Protein AF-A0A352WTU9-F1 (afdb_monomer_lite)

Radius of gyration: 14.52 Å; chains: 1; bounding box: 34×23×37 Å

Structure (mmCIF, N/CA/C/O backbone):
data_AF-A0A352WTU9-F1
#
_entry.id   AF-A0A352WTU9-F1
#
loop_
_atom_site.group_PDB
_atom_site.id
_atom_site.type_symbol
_atom_site.label_atom_id
_atom_site.label_alt_id
_atom_site.label_comp_id
_atom_site.label_asym_id
_atom_site.label_entity_id
_atom_site.label_seq_id
_atom_site.pdbx_PDB_ins_code
_atom_site.Cartn_x
_atom_site.Cartn_y
_atom_site.Cartn_z
_atom_site.occupancy
_atom_site.B_iso_or_equiv
_atom_site.auth_seq_id
_atom_site.auth_comp_id
_atom_site.auth_asym_id
_atom_site.auth_atom_id
_atom_site.pdbx_PDB_model_num
ATOM 1 N N . VAL A 1 1 ? 15.466 -3.185 0.272 1.00 93.81 1 VAL A N 1
ATOM 2 C CA . VAL A 1 1 ? 15.514 -4.527 -0.362 1.00 93.81 1 VAL A CA 1
ATOM 3 C C . VAL A 1 1 ? 14.565 -4.602 -1.551 1.00 93.81 1 VAL A C 1
ATOM 5 O O . VAL A 1 1 ? 15.040 -4.875 -2.640 1.00 93.81 1 VAL A O 1
ATOM 8 N N . GLU A 1 2 ? 13.278 -4.281 -1.378 1.00 95.81 2 GLU A N 1
ATOM 9 C CA . GLU A 1 2 ? 12.243 -4.321 -2.434 1.00 95.81 2 GLU A CA 1
ATOM 10 C C . GLU A 1 2 ? 12.651 -3.683 -3.774 1.00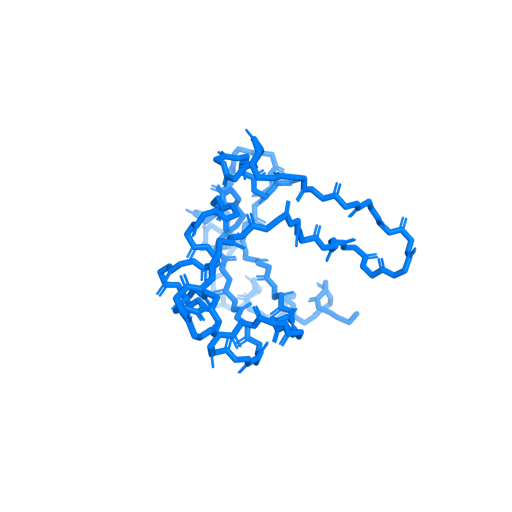 95.81 2 GLU A C 1
ATOM 12 O O . GLU A 1 2 ? 12.515 -4.318 -4.813 1.00 95.81 2 GLU A O 1
ATOM 17 N N . THR A 1 3 ? 13.256 -2.489 -3.759 1.00 96.38 3 THR A N 1
ATOM 18 C CA . THR A 1 3 ? 13.742 -1.817 -4.979 1.00 96.38 3 THR A CA 1
ATOM 19 C C . THR A 1 3 ? 14.642 -2.709 -5.838 1.00 96.38 3 THR A C 1
ATOM 21 O O . THR A 1 3 ? 14.484 -2.751 -7.052 1.00 96.38 3 THR A O 1
ATOM 24 N N . LEU A 1 4 ? 15.570 -3.444 -5.217 1.00 97.75 4 LEU A N 1
ATOM 25 C CA . LEU A 1 4 ? 16.469 -4.351 -5.933 1.00 97.75 4 LEU A CA 1
ATOM 26 C C . LEU A 1 4 ? 15.761 -5.649 -6.340 1.00 97.75 4 LEU A C 1
ATOM 28 O O . LEU A 1 4 ? 16.067 -6.202 -7.392 1.00 97.75 4 LEU A O 1
ATOM 32 N N . ALA A 1 5 ? 14.801 -6.123 -5.539 1.00 97.06 5 ALA A N 1
ATOM 33 C CA . ALA A 1 5 ? 14.038 -7.334 -5.840 1.00 97.06 5 ALA A CA 1
ATOM 34 C C . ALA A 1 5 ? 13.233 -7.201 -7.149 1.00 97.06 5 ALA A C 1
ATOM 36 O O . ALA A 1 5 ? 13.181 -8.146 -7.940 1.00 97.06 5 ALA A O 1
ATOM 37 N N . ASN A 1 6 ? 12.707 -6.003 -7.428 1.00 97.12 6 ASN A N 1
ATOM 38 C CA . ASN A 1 6 ? 11.945 -5.719 -8.647 1.00 97.12 6 ASN A CA 1
ATOM 39 C C . ASN A 1 6 ? 12.785 -5.778 -9.937 1.00 97.12 6 ASN A C 1
ATOM 41 O O . ASN A 1 6 ? 12.227 -6.024 -11.005 1.00 97.12 6 ASN A O 1
ATOM 45 N N . ILE A 1 7 ? 14.116 -5.622 -9.868 1.00 97.62 7 ILE A N 1
ATOM 46 C CA . ILE A 1 7 ? 14.994 -5.608 -11.056 1.00 97.62 7 ILE A CA 1
ATOM 47 C C . ILE A 1 7 ? 14.864 -6.906 -11.859 1.00 97.62 7 ILE A C 1
ATOM 49 O O . ILE A 1 7 ? 14.738 -6.868 -13.081 1.00 97.62 7 ILE A O 1
ATOM 53 N N . SER A 1 8 ? 14.861 -8.057 -11.180 1.00 97.62 8 SER A N 1
ATOM 54 C CA . SER A 1 8 ? 14.775 -9.359 -11.853 1.00 97.62 8 SER A CA 1
ATOM 55 C C . SER A 1 8 ? 13.469 -9.516 -12.636 1.00 97.62 8 SER A C 1
ATOM 57 O O . SER A 1 8 ? 13.490 -9.917 -13.796 1.00 97.62 8 SER A O 1
ATOM 59 N N . GLN A 1 9 ? 12.343 -9.126 -12.034 1.00 96.69 9 GLN A N 1
ATOM 60 C CA . GLN A 1 9 ? 11.022 -9.193 -12.658 1.00 96.69 9 GLN A CA 1
ATOM 61 C C . GLN A 1 9 ? 10.914 -8.249 -13.859 1.00 96.69 9 GLN A C 1
ATOM 63 O O . GLN A 1 9 ? 10.366 -8.633 -14.889 1.00 96.69 9 GLN A O 1
ATOM 68 N N . ILE A 1 10 ? 11.488 -7.046 -13.756 1.00 98.00 10 ILE A N 1
ATOM 69 C CA . ILE A 1 10 ? 11.519 -6.071 -14.854 1.00 98.00 10 ILE A CA 1
ATOM 70 C C . ILE A 1 10 ? 12.349 -6.595 -16.033 1.00 98.00 10 ILE A C 1
ATOM 72 O O . ILE A 1 10 ? 11.908 -6.497 -17.174 1.00 98.00 10 ILE A O 1
ATOM 76 N N . ILE A 1 11 ? 13.522 -7.187 -15.782 1.00 98.19 11 ILE A N 1
ATOM 77 C CA . ILE A 1 11 ? 14.370 -7.750 -16.848 1.00 98.19 11 ILE A CA 1
ATOM 78 C C . ILE A 1 11 ? 13.683 -8.941 -17.528 1.00 98.19 11 ILE A C 1
ATOM 80 O O . ILE A 1 11 ? 13.729 -9.057 -18.750 1.00 98.19 11 ILE A O 1
ATOM 84 N N . LEU A 1 12 ? 13.044 -9.823 -16.753 1.00 98.31 12 LEU A N 1
ATOM 85 C CA . LEU A 1 12 ? 12.426 -11.045 -17.276 1.00 98.31 12 LEU A CA 1
ATOM 86 C C . LEU A 1 12 ? 11.119 -10.796 -18.037 1.00 98.31 12 LEU A C 1
ATOM 88 O O . LEU A 1 12 ? 10.797 -11.553 -18.951 1.00 98.31 12 LEU A O 1
ATOM 92 N N . HIS A 1 13 ? 10.352 -9.772 -17.657 1.00 97.38 13 HIS A N 1
ATOM 93 C CA . HIS A 1 13 ? 9.007 -9.538 -18.194 1.00 97.38 13 HIS A CA 1
ATOM 94 C C . HIS A 1 13 ? 8.839 -8.217 -18.952 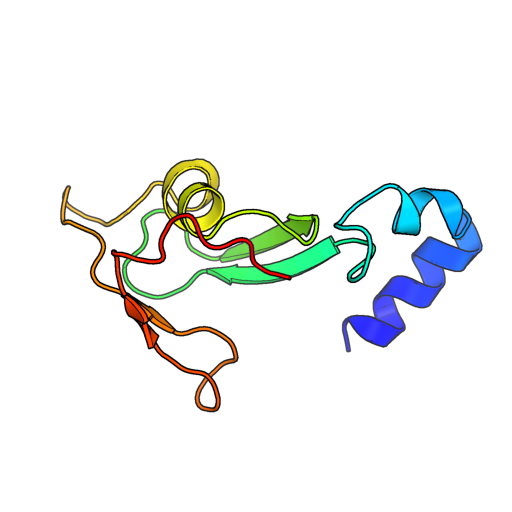1.00 97.38 13 HIS A C 1
ATOM 96 O O . HIS A 1 13 ? 7.745 -7.947 -19.447 1.00 97.38 13 HIS A O 1
ATOM 102 N N . GLY A 1 14 ? 9.905 -7.426 -19.064 1.00 97.75 14 GLY A N 1
ATOM 103 C CA . GLY A 1 14 ? 9.898 -6.118 -19.708 1.00 97.75 14 GLY A CA 1
ATOM 104 C C . GLY A 1 14 ? 9.400 -4.994 -18.786 1.00 97.75 14 GLY A C 1
ATOM 105 O O . GLY A 1 14 ? 8.559 -5.216 -17.903 1.00 97.75 14 GLY A O 1
ATOM 106 N N . PRO A 1 15 ? 9.901 -3.758 -18.971 1.00 97.31 15 PRO A N 1
ATOM 107 C CA . PRO A 1 15 ? 9.484 -2.605 -18.175 1.00 97.31 15 PRO A CA 1
ATOM 108 C C . PRO A 1 15 ? 8.020 -2.212 -18.407 1.00 97.31 15 PRO A C 1
ATOM 110 O O . PRO A 1 15 ? 7.398 -1.637 -17.513 1.00 97.31 15 PRO A O 1
ATOM 113 N N . GLU A 1 16 ? 7.435 -2.538 -19.559 1.00 97.62 16 GLU A N 1
ATOM 114 C CA . GLU A 1 16 ? 6.043 -2.225 -19.897 1.00 97.62 16 GLU A CA 1
ATOM 115 C C . GLU A 1 16 ? 5.080 -2.890 -18.912 1.00 97.62 16 GLU A C 1
ATOM 117 O O . GLU A 1 16 ? 4.130 -2.258 -18.460 1.00 97.62 16 GLU A O 1
ATOM 122 N N . ARG A 1 17 ? 5.364 -4.133 -18.499 1.00 95.88 17 ARG A N 1
ATOM 123 C CA . ARG A 1 17 ? 4.550 -4.847 -17.505 1.00 95.88 17 ARG A CA 1
ATOM 124 C C . ARG A 1 17 ? 4.592 -4.173 -16.136 1.00 95.88 17 ARG A C 1
ATOM 126 O O . ARG A 1 17 ? 3.578 -4.103 -15.451 1.00 95.88 17 ARG A O 1
ATOM 133 N N . PHE A 1 18 ? 5.763 -3.708 -15.705 1.00 96.56 18 PHE A N 1
ATOM 134 C CA . PHE A 1 18 ? 5.891 -3.023 -14.417 1.00 96.56 18 PHE A CA 1
ATOM 135 C C . PHE A 1 18 ? 5.215 -1.647 -14.465 1.00 96.56 18 PHE A C 1
ATOM 137 O O . PHE A 1 18 ? 4.509 -1.261 -13.540 1.00 96.56 18 PHE A O 1
ATOM 144 N N . THR A 1 19 ? 5.377 -0.924 -15.574 1.00 97.00 19 THR A N 1
ATOM 145 C CA . THR A 1 19 ? 4.851 0.438 -15.754 1.00 97.00 19 THR A CA 1
ATOM 146 C C . THR A 1 19 ? 3.379 0.508 -16.169 1.00 97.00 19 THR A C 1
ATOM 148 O O . THR A 1 19 ? 2.780 1.583 -16.078 1.00 97.00 19 THR A O 1
ATOM 151 N N . SER A 1 20 ? 2.768 -0.615 -16.564 1.00 96.50 20 SER A N 1
ATOM 152 C CA . SER A 1 20 ? 1.320 -0.714 -16.784 1.00 96.50 20 SER A CA 1
ATOM 153 C C . SER A 1 20 ? 0.512 -0.728 -15.484 1.00 96.50 20 SER A C 1
ATOM 155 O O . SER A 1 20 ? -0.708 -0.608 -15.528 1.00 96.50 20 SER A O 1
ATOM 157 N N . MET A 1 21 ? 1.174 -0.898 -14.336 1.00 96.19 21 MET A N 1
ATOM 158 C CA . MET A 1 21 ? 0.581 -0.796 -13.001 1.00 96.19 21 MET A CA 1
ATOM 159 C C . MET A 1 21 ? 0.995 0.522 -12.338 1.00 96.19 21 MET A C 1
ATOM 161 O O . MET A 1 21 ? 2.052 1.079 -12.650 1.00 96.19 21 MET A O 1
ATOM 165 N N . GLY A 1 22 ? 0.196 0.988 -11.382 1.00 95.81 22 GLY A N 1
ATOM 166 C CA . GLY A 1 22 ? 0.469 2.224 -10.654 1.00 95.81 22 GLY A CA 1
ATOM 167 C C . GLY A 1 22 ? -0.144 3.470 -11.298 1.00 95.81 22 GLY A C 1
ATOM 168 O O . GLY A 1 22 ? -0.990 3.383 -12.191 1.00 95.81 22 GLY A O 1
ATOM 169 N N . THR A 1 23 ? 0.302 4.641 -10.854 1.00 96.06 23 THR A N 1
ATOM 170 C CA . THR A 1 23 ? -0.142 5.947 -11.361 1.00 96.06 23 THR A CA 1
ATOM 171 C C . THR A 1 23 ? 0.747 6.424 -12.514 1.00 96.06 23 THR A C 1
ATOM 173 O O . THR A 1 23 ? 1.597 5.695 -13.024 1.00 96.06 23 THR A O 1
ATOM 176 N N . GLU A 1 24 ? 0.568 7.657 -12.991 1.00 94.56 24 GLU A N 1
ATOM 177 C CA . GLU A 1 24 ? 1.488 8.246 -13.971 1.00 94.56 24 GLU A CA 1
ATOM 178 C C . GLU A 1 24 ? 2.905 8.417 -13.397 1.00 94.56 24 GLU A C 1
ATOM 180 O O . GLU A 1 24 ? 3.880 8.141 -14.097 1.00 94.56 24 GLU A O 1
ATOM 185 N N . LYS A 1 25 ? 3.018 8.828 -12.127 1.00 95.62 25 LYS A N 1
ATOM 186 C CA . LYS A 1 25 ? 4.291 9.205 -11.496 1.00 95.62 25 LYS A CA 1
ATOM 187 C C . LYS A 1 25 ? 4.916 8.086 -10.668 1.00 95.62 25 LYS A C 1
ATOM 189 O O . LYS A 1 25 ? 6.140 7.964 -10.696 1.00 95.62 25 LYS A O 1
ATOM 194 N N . SER A 1 26 ? 4.116 7.241 -10.019 1.00 96.75 26 SER A N 1
ATOM 195 C CA . SER A 1 26 ? 4.622 6.076 -9.287 1.00 96.75 26 SER A CA 1
ATOM 196 C C . SER A 1 26 ? 4.157 4.790 -9.957 1.00 96.75 26 SER A C 1
ATOM 198 O O . SER A 1 26 ? 3.009 4.360 -9.857 1.00 96.75 26 SER A O 1
ATOM 200 N N . LYS A 1 27 ? 5.092 4.181 -10.685 1.00 97.06 27 LYS A N 1
ATOM 201 C CA . LYS A 1 27 ? 4.888 2.960 -11.464 1.00 97.06 27 LYS A CA 1
ATOM 202 C C . LYS A 1 27 ? 5.087 1.704 -10.627 1.00 97.06 27 LYS A C 1
ATOM 204 O O . LYS A 1 27 ? 5.947 1.665 -9.749 1.00 97.06 27 LYS A O 1
ATOM 209 N N . GLY A 1 28 ? 4.354 0.657 -10.987 1.00 96.88 28 GLY A N 1
ATOM 210 C CA . GLY A 1 28 ? 4.482 -0.670 -10.405 1.00 96.88 28 GLY A CA 1
ATOM 211 C C . GLY A 1 28 ? 3.656 -0.875 -9.144 1.00 96.88 28 GLY A C 1
ATOM 212 O O . GLY A 1 28 ? 2.612 -0.252 -8.928 1.00 96.88 28 GLY A O 1
ATOM 213 N N . THR A 1 29 ? 4.126 -1.816 -8.339 1.00 96.94 29 THR A N 1
ATOM 214 C CA . THR A 1 29 ? 3.497 -2.258 -7.099 1.00 96.94 29 THR A CA 1
ATOM 215 C C . THR A 1 29 ? 4.338 -1.869 -5.894 1.00 96.94 29 THR A C 1
ATOM 217 O O . THR A 1 29 ? 5.524 -1.539 -6.000 1.00 96.94 29 THR A O 1
ATOM 220 N N . LYS A 1 30 ? 3.701 -1.920 -4.729 1.00 95.06 30 LYS A N 1
ATOM 221 C CA . LYS A 1 30 ? 4.333 -1.697 -3.441 1.00 95.06 30 LYS A CA 1
ATOM 222 C C . LYS A 1 30 ? 3.853 -2.731 -2.439 1.00 95.06 30 LYS A C 1
ATOM 224 O O . LYS A 1 30 ? 2.657 -3.008 -2.341 1.00 95.06 30 LYS A O 1
ATOM 229 N N . VAL A 1 31 ? 4.795 -3.274 -1.673 1.00 95.50 31 VAL A N 1
ATOM 230 C CA . VAL A 1 31 ? 4.498 -4.183 -0.565 1.00 95.50 31 VAL A CA 1
ATOM 231 C C . VAL A 1 31 ? 4.281 -3.388 0.724 1.00 95.50 31 VAL A C 1
ATOM 233 O O . VAL A 1 31 ? 5.163 -2.652 1.176 1.00 95.50 31 VAL A O 1
ATOM 236 N N . PHE A 1 32 ? 3.121 -3.572 1.350 1.00 93.44 32 PHE A N 1
ATOM 237 C CA . PHE A 1 32 ? 2.773 -3.008 2.652 1.00 93.44 32 PHE A CA 1
ATOM 238 C C . PHE A 1 32 ? 2.640 -4.100 3.707 1.00 93.44 32 PHE A C 1
ATOM 240 O O . PHE A 1 32 ? 2.073 -5.163 3.465 1.00 93.44 32 PHE A O 1
ATOM 247 N N . ALA A 1 33 ? 3.119 -3.801 4.913 1.00 95.31 33 ALA A N 1
ATOM 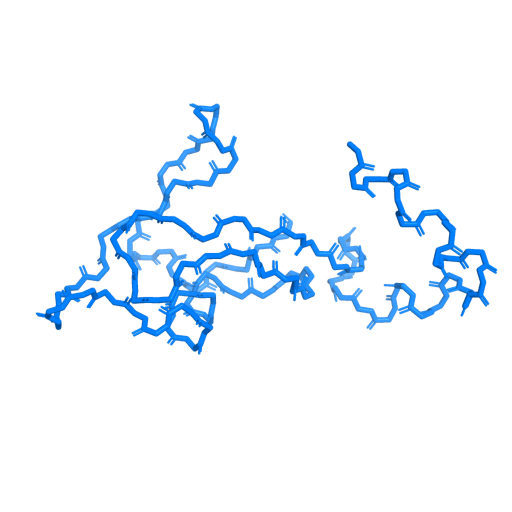248 C CA . ALA A 1 33 ? 2.822 -4.592 6.096 1.00 95.31 33 ALA A CA 1
ATOM 249 C C . ALA A 1 33 ? 1.559 -4.049 6.772 1.00 95.31 33 ALA A C 1
ATOM 251 O O . ALA A 1 33 ? 1.566 -2.945 7.321 1.00 95.31 33 ALA A O 1
ATOM 252 N N . LEU A 1 34 ? 0.484 -4.834 6.748 1.00 95.94 34 LEU A N 1
ATOM 253 C CA . LEU A 1 34 ? -0.740 -4.562 7.490 1.00 95.94 34 LEU A CA 1
ATOM 254 C C . LEU A 1 34 ? -0.623 -5.152 8.890 1.00 95.94 34 LEU A C 1
ATOM 256 O O . LEU A 1 34 ? -0.572 -6.368 9.083 1.00 95.94 34 LEU A O 1
ATOM 260 N N . GLY A 1 35 ? -0.586 -4.267 9.879 1.00 94.94 35 GLY A N 1
ATOM 261 C CA . GLY A 1 35 ? -0.490 -4.622 11.287 1.00 94.94 35 GLY A CA 1
ATOM 262 C C . GLY A 1 35 ? -1.389 -3.756 12.163 1.00 94.94 35 GLY A C 1
ATOM 263 O O . GLY A 1 35 ? -2.027 -2.806 11.710 1.00 94.94 35 GLY A O 1
ATOM 264 N N . GLY A 1 36 ? -1.423 -4.076 13.455 1.00 95.19 36 GLY A N 1
ATOM 265 C CA . GLY A 1 36 ? -2.209 -3.335 14.437 1.00 95.19 36 GLY A CA 1
ATOM 266 C C . GLY A 1 36 ? -3.663 -3.800 14.515 1.00 95.19 36 GLY A C 1
ATOM 267 O O . GLY A 1 36 ? -3.940 -4.992 14.606 1.00 95.19 36 GLY A O 1
ATOM 268 N N . LYS A 1 37 ? -4.600 -2.848 14.571 1.00 96.81 37 LYS A N 1
ATOM 269 C CA . LYS A 1 37 ? -6.029 -3.108 14.825 1.00 96.81 37 LYS A CA 1
ATOM 270 C C . LYS A 1 37 ? -6.799 -3.281 13.512 1.00 96.81 37 LYS A C 1
ATOM 272 O O . LYS A 1 37 ? -7.631 -2.442 13.180 1.00 96.81 37 LYS A O 1
ATOM 277 N N . ILE A 1 38 ? -6.516 -4.366 12.802 1.00 97.25 38 ILE A N 1
ATOM 278 C CA . ILE A 1 38 ? -7.117 -4.730 11.511 1.00 97.25 38 ILE A CA 1
ATOM 279 C C . ILE A 1 38 ? -7.454 -6.231 11.509 1.00 97.25 38 ILE A C 1
ATOM 281 O O . ILE A 1 38 ? -6.798 -6.981 12.232 1.00 97.25 38 ILE A O 1
ATOM 285 N N . LEU A 1 39 ? -8.500 -6.668 10.794 1.00 97.50 39 LEU A N 1
ATOM 286 C CA . LEU A 1 39 ? -8.928 -8.079 10.814 1.00 97.50 39 LEU A CA 1
ATOM 287 C C . LEU A 1 39 ? -7.909 -9.006 10.148 1.00 97.50 39 LEU A C 1
ATOM 289 O O . LEU A 1 39 ? -7.566 -10.043 10.714 1.00 97.50 39 LEU A O 1
ATOM 293 N N . HIS A 1 40 ? -7.419 -8.632 8.968 1.00 96.94 40 HIS A N 1
ATOM 294 C CA . HIS A 1 40 ? -6.434 -9.404 8.218 1.00 96.94 40 HIS A CA 1
ATOM 295 C C . HIS A 1 40 ? -5.076 -8.705 8.290 1.00 96.94 40 HIS A C 1
ATOM 297 O O . HIS A 1 40 ? -4.847 -7.678 7.651 1.00 96.94 40 HIS A O 1
ATOM 303 N N . THR A 1 41 ? -4.173 -9.252 9.102 1.00 97.31 41 THR A N 1
ATOM 304 C CA . THR A 1 41 ? -2.779 -8.803 9.182 1.00 97.31 41 THR A CA 1
ATOM 305 C C . THR A 1 41 ? -1.903 -9.612 8.233 1.00 97.31 41 THR A C 1
ATOM 307 O O . THR A 1 41 ? -2.185 -10.774 7.940 1.00 97.31 41 THR A O 1
ATOM 310 N N . GLY A 1 42 ? -0.818 -9.010 7.752 1.00 96.62 42 GLY A N 1
ATOM 311 C CA . GLY A 1 42 ? 0.107 -9.685 6.846 1.00 96.62 42 GLY A CA 1
ATOM 312 C C . GLY A 1 42 ? 0.844 -8.732 5.920 1.00 96.62 42 GLY A C 1
ATOM 313 O O . GLY A 1 42 ? 0.939 -7.534 6.181 1.00 96.62 42 GLY A O 1
ATOM 314 N N . LEU A 1 43 ? 1.378 -9.289 4.836 1.00 96.31 43 LEU A N 1
ATOM 315 C CA . LEU A 1 43 ? 1.967 -8.529 3.740 1.00 96.31 43 LEU A CA 1
ATOM 316 C C . LEU A 1 43 ? 0.991 -8.503 2.571 1.00 96.31 43 LEU A C 1
ATOM 318 O O . LEU A 1 43 ? 0.439 -9.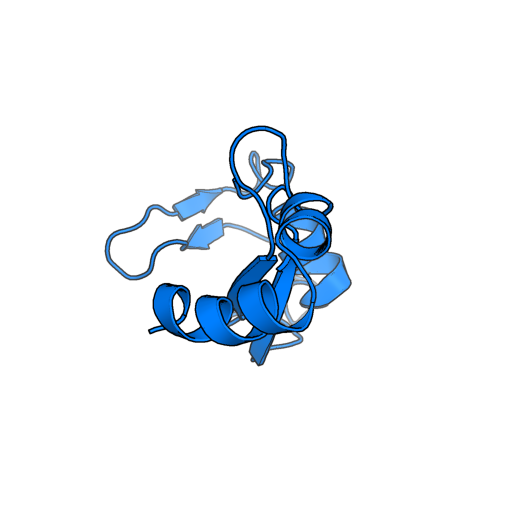538 2.204 1.00 96.31 43 LEU A O 1
ATOM 322 N N . VAL A 1 44 ? 0.808 -7.324 1.990 1.00 95.31 44 VAL A N 1
ATOM 323 C CA . VAL A 1 44 ? -0.032 -7.122 0.810 1.00 95.31 44 VAL A CA 1
ATOM 324 C C . VAL A 1 44 ? 0.786 -6.403 -0.244 1.00 95.31 44 VAL A C 1
ATOM 326 O O . VAL A 1 44 ? 1.443 -5.408 0.052 1.00 95.31 44 VAL A O 1
ATOM 329 N N . GLU A 1 45 ? 0.776 -6.922 -1.464 1.00 96.44 45 GLU A N 1
ATOM 330 C CA . GLU A 1 45 ? 1.355 -6.251 -2.621 1.00 96.44 45 GLU A CA 1
ATOM 331 C C . GLU A 1 45 ? 0.218 -5.653 -3.439 1.00 96.44 45 GLU A C 1
ATOM 333 O O . GLU A 1 45 ? -0.698 -6.366 -3.849 1.00 96.44 45 GLU A O 1
ATOM 338 N N . ILE A 1 46 ? 0.257 -4.339 -3.633 1.00 96.00 46 ILE A N 1
ATOM 339 C CA . ILE A 1 46 ? -0.806 -3.594 -4.309 1.00 96.00 46 ILE A CA 1
ATOM 340 C C . ILE A 1 46 ? -0.212 -2.655 -5.359 1.00 96.00 46 ILE A C 1
ATOM 342 O O . ILE A 1 46 ? 0.925 -2.204 -5.195 1.00 96.00 46 ILE A O 1
ATOM 346 N N . PRO A 1 47 ? -0.953 -2.320 -6.427 1.00 96.88 47 PRO A N 1
ATOM 347 C CA . PRO A 1 47 ? -0.558 -1.252 -7.335 1.00 96.88 47 PRO A CA 1
ATOM 348 C C . PRO A 1 47 ? -0.448 0.086 -6.596 1.00 96.88 47 PRO A C 1
ATOM 350 O O . PRO A 1 47 ? -1.272 0.397 -5.729 1.00 96.88 47 PRO A O 1
ATOM 353 N N . MET A 1 48 ? 0.537 0.900 -6.971 1.00 97.25 48 MET A N 1
ATOM 354 C CA . MET A 1 48 ? 0.578 2.300 -6.538 1.00 97.25 48 MET A CA 1
ATOM 355 C C . MET A 1 48 ? -0.716 3.028 -6.943 1.00 97.25 48 MET A C 1
ATOM 357 O O . MET A 1 48 ? -1.341 2.704 -7.953 1.00 97.25 48 MET A O 1
ATOM 361 N N . GLY A 1 49 ? -1.151 3.986 -6.134 1.00 96.50 49 GLY A N 1
ATOM 362 C CA . GLY A 1 49 ? -2.422 4.691 -6.303 1.00 96.50 49 GLY A CA 1
ATOM 363 C C . GLY A 1 49 ? -3.635 4.014 -5.655 1.00 96.50 49 GLY A C 1
ATOM 364 O O . GLY A 1 49 ? -4.689 4.641 -5.588 1.00 96.50 49 GLY A O 1
ATOM 365 N N . THR A 1 50 ? -3.505 2.789 -5.129 1.00 97.12 50 THR A N 1
ATOM 366 C CA . THR A 1 50 ? -4.569 2.151 -4.328 1.00 97.12 50 THR A CA 1
ATOM 367 C C . THR A 1 50 ? -4.897 3.024 -3.112 1.00 97.12 50 THR A C 1
ATOM 369 O O . THR A 1 50 ? -3.991 3.516 -2.431 1.00 97.12 50 THR A O 1
ATOM 372 N N . THR A 1 51 ? -6.181 3.236 -2.822 1.00 97.44 51 THR A N 1
ATOM 373 C CA . THR A 1 51 ? -6.606 4.102 -1.713 1.00 97.44 51 THR A CA 1
ATOM 374 C C . THR A 1 51 ? -6.416 3.434 -0.356 1.00 97.44 51 THR A C 1
ATOM 376 O O . THR A 1 51 ? -6.489 2.209 -0.212 1.00 97.44 51 THR A O 1
ATOM 379 N N . LEU A 1 52 ? -6.244 4.244 0.691 1.00 96.19 52 LEU A N 1
ATOM 380 C CA . LEU A 1 52 ? -6.191 3.723 2.058 1.00 96.19 52 LEU A CA 1
ATOM 381 C C . LEU A 1 52 ? -7.481 2.969 2.432 1.00 96.19 52 LEU A C 1
ATOM 383 O O . LEU A 1 52 ? -7.425 1.985 3.168 1.00 96.19 52 LEU A O 1
ATOM 387 N N . ARG A 1 53 ? -8.641 3.380 1.908 1.00 97.50 53 ARG A N 1
ATOM 388 C CA . ARG A 1 53 ? -9.923 2.699 2.112 1.00 97.50 53 ARG A CA 1
ATOM 389 C C . ARG A 1 53 ? -9.894 1.272 1.586 1.00 97.50 53 ARG A C 1
ATOM 391 O O . ARG A 1 53 ? -10.268 0.371 2.334 1.00 97.50 53 ARG A O 1
ATOM 398 N N . GLU A 1 54 ? -9.447 1.071 0.350 1.00 97.81 54 GLU A N 1
ATOM 399 C CA . GLU A 1 54 ? -9.348 -0.261 -0.258 1.00 97.81 54 GLU A CA 1
ATOM 400 C C . GLU A 1 54 ? -8.407 -1.157 0.550 1.00 97.81 54 GLU A C 1
ATOM 402 O O . GLU A 1 54 ? -8.754 -2.283 0.905 1.00 97.81 54 GLU A O 1
ATOM 407 N N . ILE A 1 55 ? -7.253 -0.620 0.949 1.00 96.69 55 ILE A N 1
ATOM 408 C CA . ILE A 1 55 ? -6.282 -1.348 1.771 1.00 96.69 55 ILE A CA 1
ATOM 409 C C . ILE A 1 55 ? -6.896 -1.772 3.111 1.00 96.69 55 ILE A C 1
ATOM 411 O O . ILE A 1 55 ? -6.732 -2.915 3.540 1.00 96.69 55 ILE A O 1
ATOM 415 N N . ILE A 1 56 ? -7.600 -0.867 3.794 1.00 96.75 56 ILE A N 1
ATOM 416 C CA . ILE A 1 56 ? -8.128 -1.130 5.135 1.00 96.75 56 ILE A CA 1
ATOM 417 C C . ILE A 1 56 ? -9.351 -2.045 5.102 1.00 96.75 56 ILE A C 1
ATOM 419 O O . ILE A 1 56 ? -9.422 -2.974 5.907 1.00 96.75 56 ILE A O 1
ATOM 423 N N . TYR A 1 57 ? -10.322 -1.777 4.229 1.00 97.38 57 TYR A N 1
ATOM 424 C CA . TYR A 1 57 ? -11.627 -2.438 4.269 1.00 97.38 57 TYR A CA 1
ATOM 425 C C . TYR A 1 57 ? -11.736 -3.614 3.302 1.00 97.38 57 TYR A C 1
ATOM 427 O O . TYR A 1 57 ? -12.197 -4.670 3.727 1.00 97.38 57 TYR A O 1
ATOM 435 N N . GLU A 1 58 ? -11.270 -3.472 2.060 1.00 96.88 58 GLU A N 1
ATOM 436 C CA . GLU A 1 58 ? -11.388 -4.535 1.053 1.00 96.88 58 GLU A CA 1
ATOM 437 C C . GLU A 1 58 ? -10.330 -5.622 1.274 1.00 96.88 58 GLU A C 1
ATOM 439 O O . GLU A 1 58 ? -10.640 -6.811 1.278 1.00 96.88 58 GLU A O 1
ATOM 444 N N . ILE A 1 59 ? -9.080 -5.223 1.532 1.00 96.56 59 ILE A N 1
ATOM 445 C CA . ILE A 1 59 ? -7.970 -6.166 1.737 1.00 96.56 59 ILE A CA 1
ATOM 446 C C . ILE A 1 59 ? -7.857 -6.557 3.218 1.00 96.56 59 ILE A C 1
ATOM 448 O O . ILE A 1 59 ? -7.857 -7.736 3.580 1.00 96.56 59 ILE A O 1
ATOM 452 N N . GLY A 1 60 ? -7.792 -5.558 4.099 1.00 96.81 60 GLY A N 1
ATOM 453 C CA . GLY A 1 60 ? -7.606 -5.752 5.535 1.00 96.81 60 GLY A CA 1
ATOM 454 C C . GLY A 1 60 ? -8.844 -6.228 6.303 1.00 96.81 60 GLY A C 1
ATOM 455 O O . GLY A 1 60 ? -8.738 -6.543 7.488 1.00 96.81 60 GLY A O 1
ATOM 456 N N . GLY A 1 61 ? -10.021 -6.270 5.671 1.00 97.12 61 GLY A N 1
ATOM 457 C CA . GLY A 1 61 ? -11.282 -6.676 6.306 1.00 97.12 61 GLY A CA 1
ATOM 458 C C . GLY A 1 61 ? -11.841 -5.667 7.321 1.00 97.12 61 GLY A C 1
ATOM 459 O O . GLY A 1 61 ? -12.826 -5.940 8.003 1.00 97.12 61 GLY A O 1
ATOM 460 N N . GLY A 1 62 ? -11.240 -4.485 7.449 1.00 97.19 62 GLY A N 1
ATOM 461 C CA . GLY A 1 62 ? -11.679 -3.439 8.364 1.00 97.19 62 GLY A CA 1
ATOM 462 C C . GLY A 1 62 ? -11.217 -3.638 9.810 1.00 97.19 62 GLY A C 1
ATOM 463 O O . GLY A 1 62 ? -10.243 -4.331 10.111 1.00 97.19 62 GLY A O 1
ATOM 464 N N . ILE A 1 63 ? -11.893 -2.949 10.732 1.00 98.00 63 ILE A N 1
ATOM 465 C CA . ILE A 1 63 ? -11.444 -2.820 12.123 1.00 98.00 63 ILE A CA 1
ATOM 466 C C . ILE A 1 63 ? -12.128 -3.866 13.018 1.00 98.00 63 ILE A C 1
ATOM 468 O O . ILE A 1 63 ? -13.359 -3.968 13.005 1.00 98.00 63 ILE A O 1
ATOM 472 N N . PRO A 1 64 ? -11.372 -4.594 13.866 1.00 97.12 64 PRO A N 1
ATOM 473 C CA . PRO A 1 64 ? -11.924 -5.621 14.739 1.00 97.12 64 PRO A CA 1
ATOM 474 C C . PRO A 1 64 ? -13.069 -5.123 15.626 1.00 97.12 64 PRO A C 1
ATOM 476 O O . PRO A 1 64 ? -13.022 -4.017 16.178 1.00 97.12 6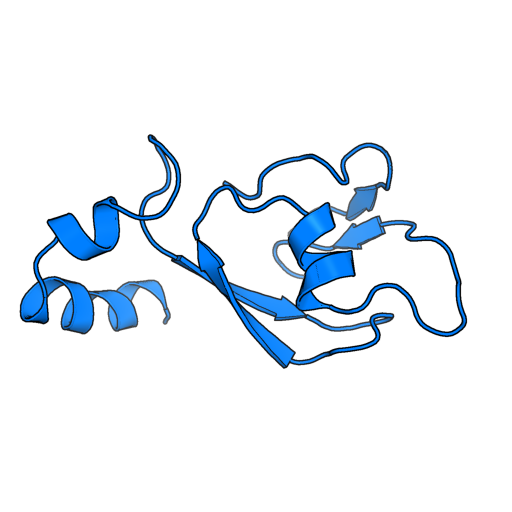4 PRO A O 1
ATOM 479 N N . ASN A 1 65 ? -14.054 -5.999 15.847 1.00 96.62 65 ASN A N 1
ATOM 480 C CA . ASN A 1 65 ? -15.243 -5.755 16.676 1.00 96.62 65 ASN A CA 1
ATOM 481 C C . ASN A 1 65 ? -16.165 -4.637 16.153 1.00 96.62 65 ASN A C 1
ATOM 483 O O . ASN A 1 65 ? -16.788 -3.938 16.951 1.00 96.62 65 ASN A O 1
ATOM 487 N N . GLY A 1 66 ? -16.215 -4.414 14.835 1.00 92.75 66 GLY A N 1
ATOM 488 C CA . GLY A 1 66 ? -17.104 -3.415 14.225 1.00 92.75 66 GLY A CA 1
ATOM 489 C C . GLY A 1 66 ? -16.785 -1.971 14.626 1.00 92.75 66 GLY A C 1
ATOM 490 O O . GLY A 1 66 ? -17.647 -1.094 14.561 1.00 92.75 66 GLY A O 1
ATOM 491 N N . LYS A 1 67 ? -15.558 -1.710 15.092 1.00 97.12 67 LYS A N 1
ATOM 492 C CA . LYS A 1 67 ? -15.122 -0.358 15.453 1.00 97.12 67 LYS A CA 1
ATOM 493 C C . LYS A 1 67 ? -14.900 0.488 14.199 1.00 97.12 67 LYS A C 1
ATOM 495 O O . LYS A 1 67 ? -14.754 -0.018 13.093 1.00 97.12 67 LYS A O 1
ATOM 500 N N . LYS A 1 68 ? -14.846 1.806 14.381 1.00 96.31 68 LYS A N 1
ATOM 501 C CA . LYS A 1 68 ? -14.546 2.746 13.295 1.00 96.31 68 LYS A CA 1
ATOM 502 C C . LYS A 1 68 ? -13.039 2.917 13.128 1.00 96.31 68 LYS A C 1
ATOM 504 O O . LYS A 1 68 ? -12.304 2.950 14.119 1.00 96.31 68 LYS A O 1
ATOM 509 N N . PHE A 1 69 ? -12.593 3.075 11.885 1.00 97.50 69 PHE A N 1
ATOM 510 C CA . PHE A 1 69 ? -11.233 3.513 11.588 1.00 97.50 69 PHE A CA 1
ATOM 511 C C . PHE A 1 69 ? -10.987 4.904 12.184 1.00 97.50 69 PHE A C 1
ATOM 513 O O . PHE A 1 69 ? -11.841 5.785 12.089 1.00 97.50 69 PHE A O 1
ATOM 520 N N . LYS A 1 70 ? -9.822 5.089 12.814 1.00 96.94 70 LYS A N 1
ATOM 521 C CA . LYS A 1 70 ? -9.408 6.373 13.399 1.00 96.94 70 LYS A CA 1
ATOM 522 C C . LYS A 1 70 ? -8.244 6.981 12.630 1.00 96.94 70 LYS A C 1
ATOM 524 O O . LYS A 1 70 ? -8.323 8.138 12.231 1.00 96.94 70 LYS A O 1
ATOM 529 N N . ALA A 1 71 ? -7.174 6.208 12.475 1.00 96.56 71 ALA A N 1
ATOM 530 C CA . ALA A 1 71 ? -5.994 6.592 11.723 1.00 96.56 71 ALA A CA 1
ATOM 531 C C . ALA A 1 71 ? -5.154 5.360 11.364 1.00 96.56 71 ALA A C 1
ATOM 533 O O . ALA A 1 71 ? -5.223 4.342 12.061 1.00 96.56 71 ALA A O 1
ATOM 534 N N . ALA A 1 72 ? -4.328 5.495 10.330 1.00 95.62 72 ALA A N 1
ATOM 535 C CA . ALA A 1 72 ? -3.253 4.568 9.993 1.00 95.62 72 ALA A CA 1
ATOM 536 C C . ALA A 1 72 ? -1.915 5.303 10.079 1.00 95.62 72 ALA A C 1
ATOM 538 O O . ALA A 1 72 ? -1.811 6.435 9.615 1.00 95.62 72 ALA A O 1
ATOM 539 N N . GLN A 1 73 ? -0.894 4.668 10.650 1.00 94.88 73 GLN A N 1
ATOM 540 C CA . GLN A 1 73 ? 0.473 5.173 10.563 1.00 94.88 73 GLN A CA 1
ATOM 541 C C . GLN A 1 73 ? 1.149 4.527 9.358 1.00 94.88 73 GLN A C 1
ATOM 543 O O . GLN A 1 73 ? 1.223 3.301 9.273 1.00 94.88 73 GLN A O 1
ATOM 548 N N . THR A 1 74 ? 1.631 5.344 8.428 1.00 91.94 74 THR A N 1
ATOM 549 C CA . THR A 1 74 ? 2.361 4.878 7.242 1.00 91.94 74 THR A CA 1
ATOM 550 C C . THR A 1 74 ? 3.836 5.244 7.365 1.00 91.94 74 THR A C 1
ATOM 552 O O . THR A 1 74 ? 4.207 6.035 8.223 1.00 91.94 74 THR A O 1
ATOM 555 N N . GLY A 1 75 ? 4.713 4.634 6.561 1.00 87.44 75 GLY A N 1
ATOM 556 C CA . GLY A 1 75 ? 6.142 4.989 6.537 1.00 87.44 75 GLY A CA 1
ATOM 557 C C . GLY A 1 75 ? 6.940 4.611 7.795 1.00 87.44 75 GLY A C 1
ATOM 558 O O . GLY A 1 75 ? 8.044 5.118 7.993 1.00 87.44 75 GLY A O 1
ATOM 559 N N . GLY A 1 76 ? 6.401 3.730 8.644 1.00 88.12 76 GLY A N 1
ATOM 560 C CA . GLY A 1 76 ? 7.029 3.326 9.903 1.00 88.12 76 GLY A CA 1
ATOM 561 C C . GLY A 1 76 ? 7.057 4.454 10.948 1.00 88.12 76 GLY A C 1
ATOM 562 O O . GLY A 1 76 ? 6.272 5.398 10.857 1.00 88.12 76 GLY A O 1
ATOM 563 N N . PRO A 1 77 ? 7.962 4.392 11.944 1.00 89.75 77 PRO A N 1
ATOM 564 C CA . PRO A 1 77 ? 8.051 5.402 13.006 1.00 89.75 77 PRO A CA 1
ATOM 565 C C . PRO A 1 77 ? 8.316 6.826 12.500 1.00 89.75 77 PRO A C 1
ATOM 567 O O . PRO A 1 77 ? 7.989 7.789 13.183 1.00 89.75 77 PRO A O 1
ATOM 570 N N . SER A 1 78 ? 8.911 6.952 11.312 1.00 92.38 78 SER A N 1
ATOM 571 C CA . SER A 1 78 ? 9.227 8.222 10.656 1.00 92.38 78 SER A CA 1
ATOM 572 C C . SER A 1 78 ? 8.061 8.848 9.890 1.00 92.38 78 SER A C 1
ATOM 574 O O . SER A 1 78 ? 8.174 10.000 9.482 1.00 92.38 78 SER A O 1
ATOM 576 N N . GLY A 1 79 ? 6.979 8.109 9.638 1.00 89.94 79 GLY A N 1
ATOM 577 C CA . GLY A 1 79 ? 5.838 8.639 8.898 1.00 89.94 79 GLY A CA 1
ATOM 578 C C . GLY A 1 79 ? 4.702 9.124 9.795 1.00 89.94 79 GLY A C 1
ATOM 579 O O . GLY A 1 79 ? 4.685 8.914 11.010 1.00 89.94 79 GLY A O 1
ATOM 580 N N . GLY A 1 80 ? 3.761 9.834 9.174 1.00 92.25 80 GLY A N 1
ATOM 581 C CA . GLY A 1 80 ? 2.629 10.452 9.854 1.00 92.25 80 GLY A CA 1
ATOM 582 C C . GLY A 1 80 ? 1.461 9.497 10.106 1.00 92.25 80 GLY A C 1
ATOM 583 O O . GLY A 1 80 ? 1.393 8.384 9.580 1.00 92.25 80 GLY A O 1
ATOM 584 N N . CYS A 1 81 ? 0.502 9.979 10.894 1.00 95.19 81 CYS A N 1
ATOM 585 C CA . CYS A 1 81 ? -0.795 9.337 11.076 1.00 95.19 81 CYS A CA 1
ATOM 586 C C . CYS A 1 81 ? -1.802 9.947 10.101 1.00 95.19 81 CYS A C 1
ATOM 588 O O . CYS A 1 81 ? -2.089 11.138 10.185 1.00 95.19 81 CYS A O 1
ATOM 590 N N . ILE A 1 82 ? -2.363 9.127 9.218 1.00 95.62 82 ILE A N 1
ATOM 591 C CA . ILE A 1 82 ? -3.396 9.517 8.258 1.00 95.62 82 ILE A CA 1
ATOM 592 C C . ILE A 1 82 ? -4.7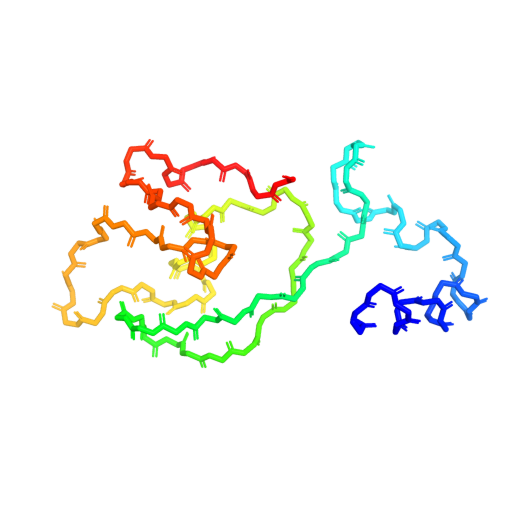71 9.318 8.918 1.00 95.62 82 ILE A C 1
ATOM 594 O O . ILE A 1 82 ? -5.140 8.166 9.174 1.00 95.62 82 ILE A O 1
ATOM 598 N N . PRO A 1 83 ? -5.515 10.392 9.249 1.00 97.19 83 PRO A N 1
ATOM 599 C CA . PRO A 1 83 ? -6.835 10.305 9.872 1.00 97.19 83 PRO A CA 1
ATOM 600 C C . PRO A 1 83 ? -7.928 9.824 8.907 1.00 97.19 83 PRO A C 1
ATOM 602 O O . PRO A 1 83 ? -7.758 9.796 7.691 1.00 97.19 83 PRO A O 1
ATOM 605 N N . ALA A 1 84 ? -9.086 9.466 9.468 1.00 97.00 84 ALA A N 1
ATOM 606 C CA . ALA A 1 84 ? -10.233 8.928 8.730 1.00 97.00 84 ALA A CA 1
ATOM 607 C C . ALA A 1 84 ? -10.749 9.812 7.577 1.00 97.00 84 ALA A C 1
ATOM 609 O O . ALA A 1 84 ? -11.268 9.283 6.600 1.00 97.00 84 ALA A O 1
ATOM 610 N N . GLU A 1 85 ? -10.597 11.133 7.661 1.00 97.44 85 GLU A N 1
ATOM 611 C CA . GLU A 1 85 ? -10.981 12.070 6.590 1.00 97.44 85 GLU A CA 1
ATOM 612 C C . GLU A 1 85 ? -10.148 11.914 5.306 1.00 97.44 85 GLU A C 1
ATOM 614 O O . GLU A 1 85 ? -10.569 12.344 4.238 1.00 97.44 85 GLU A O 1
ATOM 619 N N . HIS A 1 86 ? -8.998 11.244 5.396 1.00 96.81 86 HIS A N 1
ATOM 620 C CA . HIS A 1 86 ? -8.092 10.962 4.285 1.00 96.81 86 HIS A CA 1
ATOM 621 C C . HIS A 1 86 ? -8.105 9.479 3.879 1.00 96.81 86 HIS A C 1
ATOM 623 O O . HIS A 1 86 ? -7.160 8.990 3.267 1.00 96.81 86 HIS A O 1
ATOM 629 N N . LEU A 1 87 ? -9.170 8.739 4.216 1.00 96.06 87 LEU A N 1
ATOM 630 C CA . LEU A 1 87 ? -9.337 7.337 3.807 1.00 96.06 87 LEU A CA 1
ATOM 631 C C . LEU A 1 87 ? -9.326 7.161 2.282 1.00 96.06 87 LEU A C 1
ATOM 633 O O . LEU A 1 87 ? -8.860 6.140 1.792 1.00 96.06 87 LEU A O 1
ATOM 637 N N . ASP A 1 88 ? -9.812 8.149 1.540 1.00 96.75 88 ASP A N 1
ATOM 638 C CA . ASP A 1 88 ? -9.876 8.106 0.076 1.00 96.75 88 ASP A CA 1
ATOM 639 C C . ASP A 1 88 ? -8.595 8.625 -0.597 1.00 96.75 88 ASP A C 1
ATOM 641 O O . ASP A 1 88 ? -8.526 8.717 -1.820 1.00 96.75 88 ASP A O 1
ATOM 645 N N . THR A 1 89 ? -7.563 8.959 0.186 1.00 93.12 89 THR A N 1
ATOM 646 C CA . THR A 1 89 ? -6.273 9.386 -0.356 1.00 93.12 89 THR A CA 1
ATOM 647 C C . THR A 1 89 ? -5.576 8.196 -1.032 1.00 93.12 89 THR A C 1
ATOM 649 O O . THR A 1 89 ? -5.383 7.161 -0.378 1.00 93.12 89 THR A O 1
ATOM 652 N N . PRO A 1 90 ? -5.181 8.320 -2.314 1.00 94.50 90 PRO A N 1
ATOM 653 C CA . PRO A 1 90 ? -4.379 7.309 -2.992 1.00 94.50 90 PRO A CA 1
ATOM 654 C C . PRO A 1 90 ? -2.983 7.236 -2.371 1.00 94.50 90 PRO A C 1
ATOM 656 O O . PRO A 1 90 ? -2.389 8.260 -2.028 1.00 94.50 90 PRO A O 1
ATOM 659 N N . ILE A 1 91 ? -2.456 6.022 -2.226 1.00 91.56 91 ILE A N 1
ATOM 660 C CA . ILE A 1 91 ? -1.082 5.807 -1.772 1.00 91.56 91 ILE A CA 1
ATOM 661 C C . ILE A 1 91 ? -0.158 5.816 -2.990 1.00 91.56 91 ILE A C 1
ATOM 663 O O . ILE A 1 91 ? -0.078 4.822 -3.712 1.00 91.56 91 ILE A O 1
ATOM 667 N N . ASP A 1 92 ? 0.516 6.943 -3.212 1.00 88.25 92 ASP A N 1
ATOM 668 C CA . ASP A 1 92 ? 1.370 7.221 -4.376 1.00 88.25 92 ASP A CA 1
ATOM 669 C C . ASP A 1 92 ? 2.743 7.787 -3.984 1.00 88.25 92 ASP A C 1
ATOM 671 O O . ASP A 1 92 ? 2.822 8.484 -2.944 1.00 88.25 92 ASP A O 1
#

pLDDT: mean 95.88, std 2.23, range [87.44, 98.31]

Sequence (92 aa):
VETLANISQIILHGPERFTSMGTEKSKGTKVFALGGKILHTGLVEIPMGTTLREIIYEIGGGIPNGKKFKAAQTGGPSGGCIPAEHLDTPID

Secondary structure (DSSP, 8-state):
-HHHHHHHHHHHH-HHHHHTSB-SSSBSEEEEEE-SS-SS-EEEEEETT-BHHIIIIIIS--SGGGPPP-EEE-SGGGSPEEEGGGTT-B--

Foldseek 3Di:
DVVVVCVVVCVVPPVCVQQVFADPVDTHWDWDADDDFFQDGDIDIHTFQAFLLCVRCVVRVHGPPPDDFAWDFPPPPPGDTHGPVRRRPTRD